Protein AF-A0A8J8BLJ4-F1 (afdb_monomer_lite)

Secondary structure (DSSP, 8-state):
--EEEEEE-SSEEEEEESSSHHHHHHHHHHHHTT-EEEEEPPBTTB-SEEEEEE-TTHHHHHHHHHHHHHHHHHHHHHHHHHHHHHHHHHHHHHTTS-------

Structure (mmCIF, N/CA/C/O backbone):
data_AF-A0A8J8BLJ4-F1
#
_entry.id   AF-A0A8J8BLJ4-F1
#
loop_
_atom_site.group_PDB
_atom_site.id
_atom_site.type_symbol
_atom_site.label_atom_id
_atom_site.label_alt_id
_atom_site.label_comp_id
_atom_site.label_asym_id
_atom_site.label_entity_id
_atom_site.label_seq_id
_atom_site.pdbx_PDB_ins_code
_atom_site.Cartn_x
_atom_site.Cartn_y
_atom_site.Cartn_z
_atom_site.occupancy
_atom_site.B_iso_or_equiv
_atom_site.auth_seq_id
_atom_site.auth_comp_id
_atom_site.auth_asym_id
_atom_site.auth_atom_id
_atom_site.pdbx_PDB_model_num
ATOM 1 N N . MET A 1 1 ? 8.853 11.127 5.885 1.00 68.12 1 MET A N 1
ATOM 2 C CA . MET A 1 1 ? 8.647 9.961 5.011 1.00 68.12 1 MET A CA 1
ATOM 3 C C . MET A 1 1 ? 9.094 10.362 3.627 1.00 68.12 1 MET A C 1
ATOM 5 O O . MET A 1 1 ? 8.543 11.313 3.081 1.00 68.12 1 MET A O 1
ATOM 9 N N . THR A 1 2 ? 10.106 9.684 3.107 1.00 76.88 2 THR A N 1
ATOM 10 C CA . THR A 1 2 ? 10.631 9.911 1.765 1.00 76.88 2 THR A CA 1
ATOM 11 C C . THR A 1 2 ? 10.173 8.765 0.876 1.00 76.88 2 THR A C 1
ATOM 13 O O . THR A 1 2 ? 10.197 7.609 1.289 1.00 76.88 2 THR A O 1
ATOM 16 N N . ILE A 1 3 ? 9.720 9.093 -0.331 1.00 80.38 3 ILE A N 1
ATOM 17 C CA . ILE A 1 3 ? 9.386 8.111 -1.361 1.00 80.38 3 ILE A CA 1
ATOM 18 C C . ILE A 1 3 ? 10.292 8.399 -2.547 1.00 80.38 3 ILE A C 1
ATOM 20 O O . ILE A 1 3 ? 10.355 9.542 -3.007 1.00 80.38 3 ILE A O 1
ATOM 24 N N . LYS A 1 4 ? 10.983 7.377 -3.049 1.00 85.75 4 LYS A N 1
ATOM 25 C CA . LYS A 1 4 ? 11.793 7.491 -4.264 1.00 85.75 4 LYS A CA 1
ATOM 26 C C . LYS A 1 4 ? 11.325 6.472 -5.289 1.00 85.75 4 LYS A C 1
ATOM 28 O O . LYS A 1 4 ? 11.223 5.290 -4.989 1.00 85.75 4 LYS A O 1
ATOM 33 N N . PHE A 1 5 ? 11.058 6.928 -6.507 1.00 85.50 5 PHE A N 1
ATOM 34 C CA . PHE A 1 5 ? 10.835 6.025 -7.632 1.00 85.50 5 PHE A CA 1
ATOM 35 C C . PHE A 1 5 ? 12.195 5.517 -8.110 1.00 85.50 5 PHE A C 1
ATOM 37 O O . PHE A 1 5 ? 13.013 6.312 -8.570 1.00 85.50 5 PHE A O 1
ATOM 44 N N . VAL A 1 6 ? 12.435 4.216 -7.959 1.00 83.62 6 VAL A N 1
ATOM 45 C CA . VAL A 1 6 ? 13.686 3.561 -8.373 1.00 83.62 6 VAL A CA 1
ATOM 46 C C . VAL A 1 6 ? 13.598 3.161 -9.837 1.00 83.62 6 VAL A C 1
ATOM 48 O O . VAL A 1 6 ? 14.534 3.382 -10.602 1.00 83.62 6 VAL A O 1
ATOM 51 N N . GLU A 1 7 ? 12.442 2.642 -10.247 1.00 81.75 7 GLU A N 1
ATOM 52 C CA . GLU A 1 7 ? 12.200 2.221 -11.617 1.00 81.75 7 GLU A CA 1
ATOM 53 C C . GLU A 1 7 ? 10.797 2.628 -12.069 1.00 81.75 7 GLU A C 1
ATOM 55 O O . GLU A 1 7 ? 9.815 2.496 -11.337 1.00 81.75 7 GLU A O 1
ATOM 60 N N . LYS A 1 8 ? 10.706 3.131 -13.302 1.00 83.12 8 LYS A N 1
ATOM 61 C CA . LYS A 1 8 ? 9.439 3.441 -13.962 1.00 83.12 8 LYS A CA 1
ATOM 62 C C . LYS A 1 8 ? 9.502 2.969 -15.408 1.00 83.12 8 LYS A C 1
ATOM 64 O O . LYS A 1 8 ? 9.930 3.713 -16.290 1.00 83.12 8 LYS A O 1
ATOM 69 N N . LYS A 1 9 ? 9.093 1.725 -15.647 1.00 84.88 9 LYS A N 1
ATOM 70 C CA . LYS A 1 9 ? 8.956 1.158 -16.991 1.00 84.88 9 LYS A CA 1
ATOM 71 C C . LYS A 1 9 ? 7.479 1.059 -17.367 1.00 84.88 9 LYS A C 1
ATOM 73 O O . LYS A 1 9 ? 6.573 1.239 -16.555 1.00 84.88 9 LYS A O 1
ATOM 78 N N . LYS A 1 10 ? 7.221 0.811 -18.650 1.00 77.00 10 LYS A N 1
ATOM 79 C CA . LYS A 1 10 ? 5.867 0.553 -19.141 1.00 77.00 10 LYS A CA 1
ATOM 80 C C . LYS A 1 10 ? 5.457 -0.845 -18.675 1.00 77.00 10 LYS A C 1
ATOM 82 O O . LYS A 1 10 ? 5.930 -1.821 -19.242 1.00 77.00 10 LYS A O 1
ATOM 87 N N . GLY A 1 11 ? 4.621 -0.914 -17.646 1.00 84.00 11 GLY A N 1
ATOM 88 C CA . GLY A 1 11 ? 4.156 -2.174 -17.059 1.00 84.00 11 GLY A CA 1
ATOM 89 C C . GLY A 1 11 ? 4.682 -2.443 -15.651 1.00 84.00 11 GLY A C 1
ATOM 90 O O . GLY A 1 11 ? 4.011 -3.127 -14.902 1.00 84.00 11 GLY A O 1
ATOM 91 N N . SER A 1 12 ? 5.802 -1.837 -15.241 1.00 88.69 12 SER A N 1
ATOM 92 C CA . SER A 1 12 ? 6.376 -2.052 -13.907 1.00 88.69 12 SER A CA 1
ATOM 93 C C . SER A 1 12 ? 6.820 -0.750 -13.242 1.00 88.69 12 SER A C 1
ATOM 95 O O . SER A 1 12 ? 7.352 0.163 -13.887 1.00 88.69 12 SER A O 1
ATOM 97 N N . ILE A 1 13 ? 6.585 -0.646 -11.936 1.00 91.31 13 ILE A N 1
ATOM 98 C CA . ILE A 1 13 ? 7.066 0.461 -11.107 1.00 91.31 13 ILE A CA 1
ATOM 99 C C . ILE A 1 13 ? 7.704 -0.094 -9.843 1.00 91.31 13 ILE A C 1
ATOM 101 O O . ILE A 1 13 ? 7.125 -0.941 -9.168 1.00 91.31 13 ILE A O 1
ATOM 105 N N . GLU A 1 14 ? 8.863 0.461 -9.497 1.00 90.50 14 GLU A N 1
ATOM 106 C CA . GLU A 1 14 ? 9.506 0.235 -8.211 1.00 90.50 14 GLU A CA 1
ATOM 107 C C . GLU A 1 14 ? 9.581 1.517 -7.399 1.00 90.50 14 GLU A C 1
ATOM 109 O O . GLU A 1 14 ? 10.044 2.565 -7.866 1.00 90.50 14 GLU A O 1
ATOM 114 N N . VAL A 1 15 ? 9.151 1.404 -6.148 1.00 90.44 15 VAL A N 1
ATOM 115 C CA . VAL A 1 15 ? 9.120 2.501 -5.192 1.00 90.44 15 VAL A CA 1
ATOM 116 C C . VAL A 1 15 ? 9.891 2.097 -3.945 1.00 90.44 15 VAL A C 1
ATOM 118 O O . VAL A 1 15 ? 9.604 1.069 -3.342 1.00 90.44 15 VAL A O 1
ATOM 121 N N . GLU A 1 16 ? 10.860 2.914 -3.553 1.00 90.62 16 GLU A N 1
ATOM 122 C CA . GLU A 1 16 ? 11.635 2.761 -2.326 1.00 90.62 16 GLU A CA 1
ATOM 123 C C . GLU A 1 16 ? 11.029 3.593 -1.190 1.00 90.62 16 GLU A C 1
ATOM 125 O O . GLU A 1 16 ? 10.618 4.744 -1.381 1.00 90.62 16 GLU A O 1
ATOM 130 N N . PHE A 1 17 ? 10.996 2.980 -0.010 1.00 90.44 17 PHE A N 1
ATOM 131 C CA . PHE A 1 17 ? 10.427 3.480 1.230 1.00 90.44 17 PHE A CA 1
ATOM 132 C C . PHE A 1 17 ? 11.440 3.360 2.370 1.00 90.44 17 PHE A C 1
ATOM 134 O O . PHE A 1 17 ? 12.179 2.378 2.481 1.00 90.44 17 PHE A O 1
ATOM 141 N N . ASP A 1 18 ? 11.393 4.337 3.274 1.00 87.56 18 ASP A N 1
ATOM 142 C CA . ASP A 1 18 ? 12.213 4.355 4.492 1.00 87.56 18 ASP A CA 1
ATOM 143 C C . ASP A 1 18 ? 11.759 3.302 5.530 1.00 87.56 18 ASP A C 1
ATOM 145 O O . ASP A 1 18 ? 12.538 2.895 6.390 1.00 87.56 18 ASP A O 1
ATOM 149 N N . ASP A 1 19 ? 10.495 2.866 5.471 1.00 88.00 19 ASP A N 1
ATOM 150 C CA . ASP A 1 19 ? 9.869 1.960 6.442 1.00 88.00 19 ASP A CA 1
ATOM 151 C C . ASP A 1 19 ? 9.147 0.788 5.759 1.00 88.00 19 ASP A C 1
ATOM 153 O O . ASP A 1 19 ? 8.703 0.892 4.616 1.00 88.00 19 ASP A O 1
ATOM 157 N N . LYS A 1 20 ? 8.998 -0.325 6.487 1.00 89.31 20 LYS A N 1
ATOM 158 C CA . LYS A 1 20 ? 8.398 -1.571 5.995 1.00 89.31 20 LYS A CA 1
ATOM 159 C C . LYS A 1 20 ? 6.879 -1.603 6.034 1.00 89.31 20 LYS A C 1
ATOM 161 O O . LYS A 1 20 ? 6.280 -2.447 5.369 1.00 89.31 20 LYS A O 1
ATOM 166 N N . VAL A 1 21 ? 6.237 -0.781 6.864 1.00 90.38 21 VAL A N 1
ATOM 167 C CA . VAL A 1 21 ? 4.799 -0.919 7.133 1.00 90.38 21 VAL A CA 1
ATOM 168 C C . VAL A 1 21 ? 3.993 -0.519 5.905 1.00 90.38 21 VAL A C 1
ATOM 170 O O . VAL A 1 21 ? 3.118 -1.264 5.471 1.00 90.38 21 VAL A O 1
ATOM 173 N N . LEU A 1 22 ? 4.329 0.621 5.307 1.00 88.94 22 LEU A N 1
ATOM 174 C CA . LEU A 1 22 ? 3.636 1.153 4.136 1.00 88.94 22 LEU A CA 1
ATOM 175 C C . LEU A 1 22 ? 3.753 0.274 2.883 1.00 88.94 22 LEU A C 1
ATOM 177 O O . LEU A 1 22 ? 2.702 -0.066 2.339 1.00 88.94 22 LEU A O 1
ATOM 181 N N . PRO A 1 23 ? 4.949 -0.158 2.433 1.00 91.75 23 PRO A N 1
ATOM 182 C CA . PRO A 1 23 ? 5.047 -1.031 1.267 1.00 91.75 23 PRO A CA 1
ATOM 183 C C . PRO A 1 23 ? 4.312 -2.357 1.485 1.00 91.75 23 PRO A C 1
ATOM 185 O O . PRO A 1 23 ? 3.632 -2.825 0.578 1.00 91.75 23 PRO A O 1
ATOM 188 N N . ASN A 1 24 ? 4.345 -2.931 2.694 1.00 92.44 24 ASN A N 1
ATOM 189 C CA . ASN A 1 24 ? 3.599 -4.159 2.989 1.00 92.44 24 ASN A CA 1
ATOM 190 C C . ASN A 1 24 ? 2.079 -3.955 3.017 1.00 92.44 24 ASN A C 1
ATOM 192 O O . ASN A 1 24 ? 1.336 -4.831 2.566 1.00 92.44 24 ASN A O 1
ATOM 196 N N . LEU A 1 25 ? 1.607 -2.815 3.522 1.00 92.50 25 LEU A N 1
ATOM 197 C CA . LEU A 1 25 ? 0.189 -2.465 3.505 1.00 92.50 25 LEU A CA 1
ATOM 198 C C . LEU A 1 25 ? -0.315 -2.289 2.068 1.00 92.50 25 LEU A C 1
ATOM 200 O O . LEU A 1 25 ? -1.327 -2.883 1.702 1.00 92.50 25 LEU A O 1
ATOM 204 N N . MET A 1 26 ? 0.430 -1.546 1.247 1.00 92.50 26 MET A N 1
ATOM 205 C CA . MET A 1 26 ? 0.117 -1.353 -0.170 1.00 92.50 26 MET A CA 1
ATOM 206 C C . MET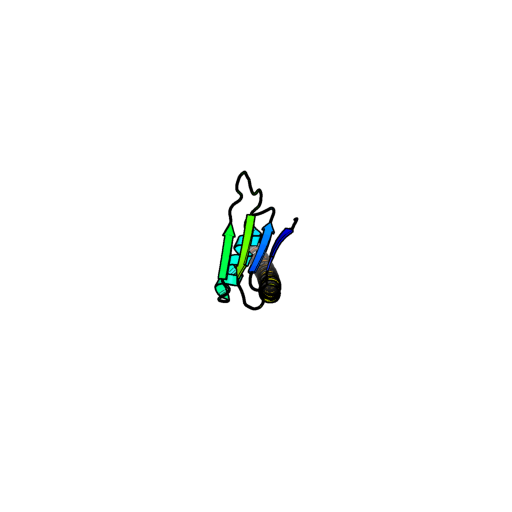 A 1 26 ? 0.165 -2.669 -0.942 1.00 92.50 26 MET A C 1
ATOM 208 O O . MET A 1 26 ? -0.788 -2.989 -1.639 1.00 92.50 26 MET A O 1
ATOM 212 N N . ARG A 1 27 ? 1.213 -3.482 -0.758 1.00 94.19 27 ARG A N 1
ATOM 213 C CA . ARG A 1 27 ? 1.301 -4.833 -1.333 1.00 94.19 27 ARG A CA 1
ATOM 214 C C . ARG A 1 27 ? 0.072 -5.671 -0.988 1.00 94.19 27 ARG A C 1
ATOM 216 O O . ARG A 1 27 ? -0.490 -6.336 -1.847 1.00 94.19 27 ARG A O 1
ATOM 223 N N . THR A 1 28 ? -0.353 -5.648 0.273 1.00 94.31 28 THR A N 1
ATOM 224 C CA . THR A 1 28 ? -1.519 -6.424 0.717 1.00 94.31 28 THR A CA 1
ATOM 225 C C . THR A 1 28 ? -2.798 -5.964 0.021 1.00 94.31 28 THR A C 1
ATOM 227 O O . THR A 1 28 ? -3.625 -6.797 -0.337 1.00 94.31 28 THR A O 1
ATOM 230 N N . ASP A 1 29 ? -2.979 -4.657 -0.171 1.00 94.62 29 ASP A N 1
ATOM 231 C CA . ASP A 1 29 ? -4.116 -4.126 -0.925 1.00 94.62 29 ASP A CA 1
ATOM 232 C C . ASP A 1 29 ? -4.034 -4.469 -2.420 1.00 94.62 29 ASP A C 1
ATOM 234 O O . ASP A 1 29 ? -5.023 -4.921 -2.988 1.00 94.62 29 ASP A O 1
ATOM 238 N N . LEU A 1 30 ? -2.865 -4.326 -3.044 1.00 94.62 30 LEU A N 1
ATOM 239 C CA . LEU A 1 30 ? -2.646 -4.636 -4.460 1.00 94.62 30 LEU A CA 1
ATOM 240 C C . LEU A 1 30 ? -2.918 -6.116 -4.771 1.00 94.62 30 LEU A C 1
ATOM 242 O O . LEU A 1 30 ? -3.689 -6.414 -5.680 1.00 94.62 30 LEU A O 1
ATOM 246 N N . ILE A 1 31 ? -2.397 -7.038 -3.953 1.00 94.12 31 ILE A N 1
ATOM 247 C CA . ILE A 1 31 ? -2.647 -8.483 -4.102 1.00 94.12 31 ILE A CA 1
ATOM 248 C C . ILE A 1 31 ? -4.143 -8.809 -3.995 1.00 94.12 31 ILE A C 1
ATOM 250 O O . ILE A 1 31 ? -4.642 -9.656 -4.729 1.00 94.12 31 ILE A O 1
ATOM 254 N N . LYS A 1 32 ? -4.888 -8.135 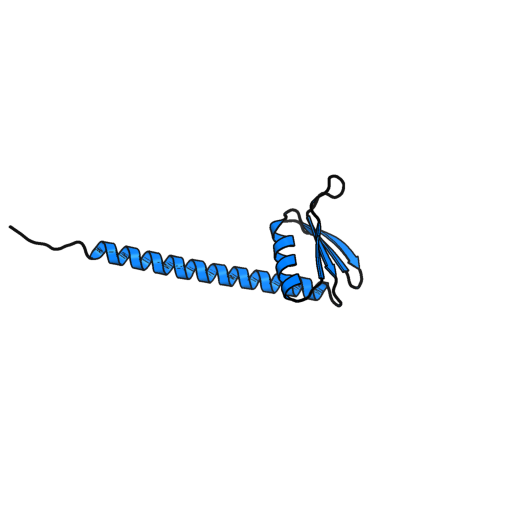-3.107 1.00 94.31 32 LYS A N 1
ATOM 255 C CA . LYS A 1 32 ? -6.346 -8.336 -2.978 1.00 94.31 32 LYS A CA 1
ATOM 256 C C . LYS A 1 32 ? -7.134 -7.922 -4.222 1.00 94.31 32 LYS A C 1
ATOM 258 O O . LYS A 1 32 ? -8.289 -8.316 -4.341 1.00 94.31 32 LYS A O 1
ATOM 263 N N . HIS A 1 33 ? -6.540 -7.114 -5.094 1.00 93.00 33 HIS A N 1
ATOM 264 C CA . HIS A 1 33 ? -7.146 -6.626 -6.331 1.00 93.00 33 HIS A CA 1
ATOM 265 C C . HIS A 1 33 ? -6.498 -7.260 -7.570 1.00 93.00 33 HIS A C 1
ATOM 267 O O . HIS A 1 33 ? -6.541 -6.671 -8.647 1.00 93.00 33 HIS A O 1
ATOM 273 N N . ASP A 1 34 ? -5.890 -8.441 -7.412 1.00 92.31 34 ASP A N 1
ATOM 274 C CA . ASP A 1 34 ? -5.260 -9.211 -8.491 1.00 92.31 34 ASP A CA 1
ATOM 275 C C . ASP A 1 34 ? -4.129 -8.454 -9.217 1.00 92.31 34 ASP A C 1
ATOM 277 O O . ASP A 1 34 ? -3.853 -8.693 -10.394 1.00 92.31 34 ASP A O 1
ATOM 281 N N . VAL A 1 35 ? -3.456 -7.537 -8.510 1.00 93.06 35 VAL A N 1
ATOM 282 C CA . VAL A 1 35 ? -2.269 -6.831 -9.007 1.00 93.06 35 VAL A CA 1
ATOM 283 C C . VAL A 1 35 ? -1.012 -7.523 -8.492 1.00 93.06 35 VAL A C 1
ATOM 285 O O . VAL A 1 35 ? -0.826 -7.673 -7.278 1.00 93.06 35 VAL A O 1
ATOM 288 N N . ASP A 1 36 ? -0.129 -7.914 -9.413 1.00 92.75 36 ASP A N 1
ATOM 289 C CA . ASP A 1 36 ? 1.132 -8.554 -9.054 1.00 92.75 36 ASP A CA 1
ATOM 290 C C . ASP A 1 36 ? 2.049 -7.543 -8.354 1.00 92.75 36 ASP A C 1
ATOM 292 O O . ASP A 1 36 ? 2.348 -6.457 -8.862 1.00 92.75 36 ASP A O 1
ATOM 296 N N . SER A 1 37 ? 2.430 -7.866 -7.120 1.00 93.62 37 SER A N 1
ATOM 297 C CA . SER A 1 37 ? 3.268 -6.997 -6.304 1.00 93.62 37 SER A CA 1
ATOM 298 C C . SER A 1 37 ? 4.046 -7.765 -5.244 1.00 93.62 37 SER A C 1
ATOM 300 O O . SER A 1 37 ? 3.551 -8.686 -4.581 1.00 93.62 37 SER A O 1
ATOM 302 N N . TYR A 1 38 ? 5.285 -7.337 -5.026 1.00 93.06 38 TYR A N 1
ATOM 303 C CA . TYR A 1 38 ? 6.168 -7.913 -4.021 1.00 93.06 38 TYR A CA 1
ATOM 304 C C . TYR A 1 38 ? 7.033 -6.843 -3.358 1.00 93.06 38 TYR A C 1
ATOM 306 O O . TYR A 1 38 ? 7.285 -5.774 -3.914 1.00 93.06 38 TYR A O 1
ATOM 314 N N . CYS A 1 39 ? 7.465 -7.141 -2.133 1.00 92.81 39 CYS A N 1
ATOM 315 C CA . CYS A 1 39 ? 8.334 -6.267 -1.357 1.00 92.81 39 CYS A CA 1
ATOM 316 C C . CYS A 1 39 ? 9.738 -6.861 -1.273 1.00 92.81 39 CYS A C 1
ATOM 318 O O . CYS A 1 39 ? 9.881 -8.056 -1.017 1.00 92.81 39 CYS A O 1
ATOM 320 N N . TYR A 1 40 ? 10.752 -6.015 -1.407 1.00 88.44 40 TYR A N 1
ATOM 321 C CA . TYR A 1 40 ? 12.126 -6.345 -1.059 1.00 88.44 40 TYR A CA 1
ATOM 322 C C . TYR A 1 40 ? 12.473 -5.782 0.315 1.00 88.44 40 TYR A C 1
ATOM 324 O O . TYR A 1 40 ? 12.176 -4.620 0.618 1.00 88.44 40 TYR A O 1
ATOM 332 N N . ASP A 1 41 ? 13.139 -6.610 1.113 1.00 86.44 41 ASP A N 1
ATOM 333 C CA . ASP A 1 41 ? 13.785 -6.177 2.343 1.00 86.44 41 ASP A CA 1
ATOM 334 C C . ASP A 1 41 ? 15.075 -5.396 2.034 1.00 86.44 41 ASP A C 1
ATOM 336 O O . ASP A 1 41 ? 15.723 -5.637 1.008 1.00 86.44 41 ASP A O 1
ATOM 340 N N . PRO A 1 42 ? 15.466 -4.457 2.911 1.00 87.19 42 PRO A N 1
ATOM 341 C CA . PRO A 1 42 ? 16.669 -3.663 2.733 1.00 87.19 42 PRO A CA 1
ATOM 342 C C . PRO A 1 42 ? 17.911 -4.556 2.720 1.00 87.19 42 PRO A C 1
ATOM 344 O O . PRO A 1 42 ? 18.088 -5.429 3.570 1.00 87.19 42 PRO A O 1
ATOM 347 N N . HIS A 1 43 ? 18.809 -4.286 1.777 1.00 80.06 43 HIS A N 1
ATOM 348 C CA . HIS A 1 43 ? 20.087 -4.979 1.647 1.00 80.06 43 HIS A CA 1
ATOM 349 C C . HIS A 1 43 ? 21.236 -3.993 1.920 1.00 80.06 43 HIS A C 1
ATOM 351 O O . HIS A 1 43 ? 21.094 -2.814 1.596 1.00 80.06 43 HIS A O 1
ATOM 357 N N . PRO A 1 44 ? 22.408 -4.419 2.432 1.00 81.50 44 PRO A N 1
ATOM 358 C CA . PRO A 1 44 ? 23.545 -3.516 2.667 1.00 81.50 44 PRO A CA 1
ATOM 359 C C . PRO A 1 44 ? 23.965 -2.650 1.465 1.00 81.50 44 PRO A C 1
ATOM 361 O O . PRO A 1 44 ? 24.499 -1.562 1.645 1.00 81.50 44 PRO A O 1
ATOM 364 N N . LEU A 1 45 ? 23.708 -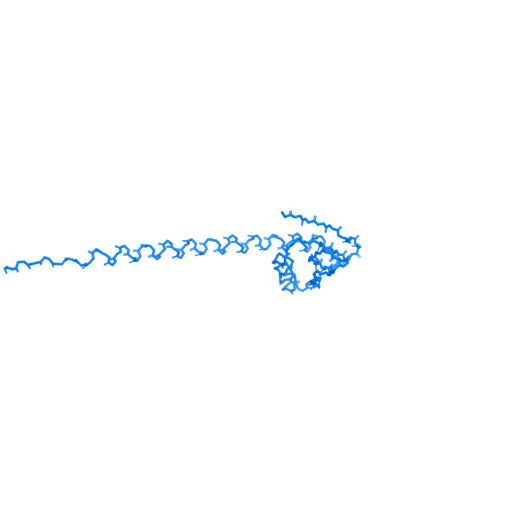3.120 0.240 1.00 81.81 45 LEU A N 1
ATOM 365 C CA . LEU A 1 45 ? 23.990 -2.398 -1.011 1.00 81.81 45 LEU A CA 1
ATOM 366 C C . LEU A 1 45 ? 22.792 -1.597 -1.546 1.00 81.81 45 LEU A C 1
ATOM 368 O O . LEU A 1 45 ? 22.963 -0.733 -2.400 1.00 81.81 45 LEU A O 1
ATOM 372 N N . LEU A 1 46 ? 21.584 -1.902 -1.072 1.00 77.38 46 LEU A N 1
ATOM 373 C CA . LEU A 1 46 ? 20.322 -1.295 -1.490 1.00 77.38 46 LEU A CA 1
ATOM 374 C C . LEU A 1 46 ? 19.537 -0.933 -0.220 1.00 77.38 46 LEU A C 1
ATOM 376 O O . LEU A 1 46 ? 18.661 -1.694 0.207 1.00 77.38 46 LEU A O 1
ATOM 380 N N . PRO A 1 47 ? 19.906 0.178 0.440 1.00 74.12 47 PRO A N 1
ATOM 381 C CA . PRO A 1 47 ? 19.283 0.576 1.690 1.00 74.12 47 PRO A CA 1
ATOM 382 C C . PRO A 1 47 ? 17.877 1.118 1.413 1.00 74.12 47 PRO A C 1
ATOM 384 O O . PRO A 1 47 ? 17.723 2.246 0.964 1.00 74.12 47 PRO A O 1
ATOM 387 N N . GLY A 1 48 ? 16.851 0.313 1.677 1.00 81.81 48 GLY A N 1
ATOM 388 C CA . GLY A 1 48 ? 15.454 0.739 1.602 1.00 81.81 48 GLY A CA 1
ATOM 389 C C . GLY A 1 48 ? 14.503 -0.427 1.373 1.00 81.81 48 GLY A C 1
ATOM 390 O O . GLY A 1 48 ? 14.858 -1.409 0.723 1.00 81.81 48 GLY A O 1
ATOM 391 N N . TYR A 1 49 ? 13.287 -0.318 1.904 1.00 90.06 49 TYR A N 1
ATOM 392 C CA . TYR A 1 49 ? 12.218 -1.257 1.572 1.00 90.06 49 TYR A CA 1
ATOM 393 C C . TYR A 1 49 ? 11.681 -0.898 0.200 1.00 90.06 49 TYR A C 1
ATOM 395 O O . TYR A 1 49 ? 11.371 0.265 -0.049 1.00 90.06 49 TYR A O 1
ATOM 403 N N . ARG A 1 50 ? 11.546 -1.867 -0.699 1.00 90.75 50 ARG A N 1
ATOM 404 C CA . ARG A 1 50 ? 11.077 -1.582 -2.060 1.00 90.75 50 ARG A CA 1
ATOM 405 C C . ARG A 1 50 ? 9.796 -2.318 -2.346 1.00 90.75 50 ARG A C 1
ATOM 407 O O . ARG A 1 50 ? 9.713 -3.505 -2.075 1.00 90.75 50 ARG A O 1
ATOM 414 N N . LEU A 1 51 ? 8.825 -1.616 -2.908 1.00 92.25 51 LEU A N 1
ATOM 415 C CA . LEU A 1 51 ? 7.623 -2.202 -3.474 1.00 92.25 51 LEU A CA 1
ATOM 416 C C . LEU A 1 51 ? 7.791 -2.252 -4.984 1.00 92.25 51 LEU A C 1
ATOM 418 O O . LEU A 1 51 ? 7.968 -1.209 -5.615 1.00 92.25 51 LEU A O 1
ATOM 422 N N . HIS A 1 52 ? 7.701 -3.447 -5.541 1.00 92.81 52 HIS A N 1
ATOM 423 C CA . HIS A 1 52 ? 7.545 -3.654 -6.968 1.00 92.81 52 HIS A CA 1
ATOM 424 C C . HIS A 1 52 ? 6.072 -3.896 -7.279 1.00 92.81 52 HIS A C 1
ATOM 426 O O . HIS A 1 52 ? 5.392 -4.621 -6.547 1.00 92.81 52 HIS A O 1
ATOM 432 N N . VAL A 1 53 ? 5.592 -3.293 -8.362 1.00 92.94 53 VAL A N 1
ATOM 433 C CA . VAL A 1 53 ? 4.226 -3.452 -8.863 1.00 92.94 53 VAL A CA 1
ATOM 434 C C . VAL A 1 53 ? 4.280 -3.696 -10.363 1.00 92.94 53 VAL A C 1
ATOM 436 O O . VAL A 1 53 ? 4.841 -2.867 -11.085 1.00 92.94 53 VAL A O 1
ATOM 439 N N . ASP A 1 54 ? 3.653 -4.780 -10.816 1.00 92.25 54 ASP A N 1
ATOM 440 C CA . ASP A 1 54 ? 3.474 -5.113 -12.229 1.00 92.25 54 ASP A CA 1
ATOM 441 C C . ASP A 1 54 ? 1.980 -5.086 -12.591 1.00 92.25 54 ASP A C 1
ATOM 443 O O . ASP A 1 54 ? 1.142 -5.761 -11.988 1.00 92.25 54 ASP A O 1
ATOM 447 N N . ALA A 1 55 ? 1.630 -4.228 -13.549 1.00 90.31 55 ALA A N 1
ATOM 448 C CA . ALA A 1 55 ? 0.269 -4.052 -14.036 1.00 90.31 55 ALA A CA 1
ATOM 449 C C . ALA A 1 55 ? 0.250 -3.365 -15.407 1.00 90.31 55 ALA A C 1
ATOM 451 O O . ALA A 1 55 ? 1.130 -2.585 -15.763 1.00 90.31 55 ALA A O 1
ATOM 452 N N . LYS A 1 56 ? -0.846 -3.531 -16.159 1.00 87.94 56 LYS A N 1
ATOM 453 C CA . LYS A 1 56 ? -1.049 -2.802 -17.430 1.00 87.94 56 LYS A CA 1
ATOM 454 C C . LYS A 1 56 ? -1.005 -1.276 -17.253 1.00 87.94 56 LYS A C 1
ATOM 456 O O . LYS A 1 56 ? -0.503 -0.582 -18.135 1.00 87.94 56 LYS A O 1
ATOM 461 N N . ASP A 1 57 ? -1.517 -0.774 -16.127 1.00 90.81 57 ASP A N 1
ATOM 462 C CA . ASP A 1 57 ? -1.476 0.640 -15.733 1.00 90.81 57 ASP A CA 1
ATOM 463 C C . ASP A 1 57 ? -1.043 0.779 -14.263 1.00 90.81 57 ASP A C 1
ATOM 465 O O . ASP A 1 57 ? -1.834 1.055 -13.362 1.00 90.81 57 ASP A O 1
ATOM 469 N N . THR A 1 58 ? 0.248 0.559 -14.014 1.00 89.56 58 THR A N 1
ATOM 470 C CA . THR A 1 58 ? 0.852 0.577 -12.670 1.00 89.56 58 THR A CA 1
ATOM 471 C C . THR A 1 58 ? 0.603 1.862 -11.890 1.00 89.56 58 THR A C 1
ATOM 473 O O . THR A 1 58 ? 0.331 1.814 -10.693 1.00 89.56 58 THR A O 1
ATOM 476 N N . MET A 1 59 ? 0.666 3.029 -12.537 1.00 89.25 59 MET A N 1
ATOM 477 C CA . MET A 1 59 ? 0.432 4.307 -11.855 1.00 89.25 59 MET A CA 1
ATOM 478 C C . MET A 1 59 ? -1.004 4.430 -11.357 1.00 89.25 59 MET A C 1
ATOM 480 O O . MET A 1 59 ? -1.226 5.004 -10.288 1.00 89.25 59 MET A O 1
ATOM 484 N N . LYS A 1 60 ? -1.973 3.950 -12.142 1.00 92.12 60 LYS A N 1
ATOM 485 C CA . LYS A 1 60 ? -3.375 3.946 -11.739 1.00 92.12 60 LYS A CA 1
ATOM 486 C C . LYS A 1 60 ? -3.591 3.002 -10.560 1.00 92.12 60 LYS A C 1
ATOM 488 O O . LYS A 1 60 ? -4.127 3.446 -9.552 1.00 92.12 60 LYS A O 1
ATOM 493 N N . GLU A 1 61 ? -3.084 1.773 -10.635 1.00 93.06 61 GLU A N 1
ATOM 494 C CA . GLU A 1 61 ? -3.234 0.793 -9.551 1.00 93.06 61 GLU A CA 1
ATOM 495 C C . GLU A 1 61 ? -2.610 1.271 -8.235 1.00 93.06 61 GLU A C 1
ATOM 497 O O . GLU A 1 61 ? -3.222 1.161 -7.172 1.00 93.06 61 GLU A O 1
ATOM 502 N N . ILE A 1 62 ? -1.429 1.896 -8.296 1.00 91.31 62 ILE A N 1
ATOM 503 C CA . ILE A 1 62 ? -0.785 2.499 -7.121 1.00 91.31 62 ILE A CA 1
ATOM 504 C C . ILE A 1 62 ? -1.660 3.611 -6.526 1.00 91.31 62 ILE A C 1
ATOM 506 O O . ILE A 1 62 ? -1.856 3.651 -5.312 1.00 91.31 62 ILE A O 1
ATOM 510 N N . LYS A 1 63 ? -2.197 4.519 -7.353 1.00 92.94 63 LYS A N 1
ATOM 511 C CA . LYS A 1 63 ? -3.077 5.603 -6.878 1.00 92.94 63 LYS A CA 1
ATOM 512 C C . LYS A 1 63 ? -4.358 5.061 -6.254 1.00 92.94 63 LYS A C 1
ATOM 514 O O . LYS A 1 63 ? -4.763 5.529 -5.192 1.00 92.94 63 LYS A O 1
ATOM 519 N N . ASP A 1 64 ? -4.977 4.084 -6.902 1.00 94.94 64 ASP A N 1
ATOM 520 C CA . ASP A 1 64 ? -6.202 3.467 -6.413 1.00 94.94 64 ASP A CA 1
ATOM 521 C C . ASP A 1 64 ? -5.941 2.741 -5.086 1.00 94.94 64 ASP A C 1
ATOM 523 O O . ASP A 1 64 ? -6.732 2.876 -4.152 1.00 94.94 64 ASP A O 1
ATOM 527 N N . SER A 1 65 ? -4.786 2.082 -4.948 1.00 94.25 65 SER A N 1
ATOM 528 C CA . SER A 1 65 ? -4.356 1.460 -3.694 1.00 94.25 65 SER A CA 1
ATOM 529 C C . SER A 1 65 ? -4.178 2.471 -2.563 1.00 94.25 65 SER A C 1
ATOM 531 O O . SER A 1 65 ? -4.704 2.271 -1.468 1.00 94.25 65 SER A O 1
ATOM 533 N N . VAL A 1 66 ? -3.532 3.612 -2.827 1.00 93.50 66 VAL A N 1
ATOM 534 C CA . VAL A 1 66 ? -3.402 4.696 -1.838 1.00 93.50 66 VAL A CA 1
ATOM 535 C C . VAL A 1 66 ? -4.776 5.191 -1.376 1.00 93.50 66 VAL A C 1
ATOM 537 O O . VAL A 1 66 ? -5.011 5.312 -0.174 1.00 93.50 66 VAL A O 1
ATOM 540 N N . ASN A 1 67 ? -5.704 5.419 -2.309 1.00 95.38 67 ASN A N 1
ATOM 541 C CA . ASN A 1 67 ? -7.053 5.892 -1.988 1.00 95.38 67 ASN A CA 1
ATOM 542 C C . ASN A 1 67 ? -7.844 4.878 -1.144 1.00 95.38 67 ASN A C 1
ATOM 544 O O . ASN A 1 67 ? -8.572 5.266 -0.225 1.00 95.38 67 ASN A O 1
ATOM 548 N N . ARG A 1 68 ? -7.711 3.578 -1.440 1.00 94.44 68 ARG A N 1
ATOM 549 C CA . ARG A 1 68 ? -8.347 2.502 -0.665 1.00 94.44 68 ARG A CA 1
ATOM 550 C C . ARG A 1 68 ? -7.780 2.419 0.746 1.00 94.44 68 ARG A C 1
ATOM 552 O O . ARG A 1 68 ? -8.547 2.459 1.704 1.00 94.44 68 ARG A O 1
ATOM 559 N N . VAL A 1 69 ? -6.455 2.414 0.879 1.00 93.50 69 VAL A N 1
ATOM 560 C CA . VAL A 1 69 ? -5.774 2.410 2.182 1.00 93.50 69 VAL A CA 1
ATOM 561 C C . VAL A 1 69 ? -6.172 3.628 3.023 1.00 93.50 69 VAL A C 1
ATOM 563 O O . VAL A 1 69 ? -6.452 3.495 4.215 1.00 93.50 69 VAL A O 1
ATOM 566 N N . GLU A 1 70 ? -6.256 4.816 2.419 1.00 94.38 70 GLU A N 1
ATOM 567 C CA . GLU A 1 70 ? -6.699 6.026 3.117 1.00 94.38 70 GLU A CA 1
ATOM 568 C C . GLU A 1 70 ? -8.147 5.901 3.617 1.00 94.38 70 GLU A C 1
ATOM 570 O O . GLU A 1 70 ? -8.463 6.295 4.746 1.00 94.38 70 GLU A O 1
ATOM 575 N N . LYS A 1 71 ? -9.037 5.343 2.791 1.00 95.25 71 LYS A N 1
ATOM 576 C CA . LYS A 1 71 ? -10.434 5.109 3.162 1.00 95.25 71 LYS A CA 1
ATOM 577 C C . LYS A 1 71 ? -10.547 4.119 4.321 1.00 95.25 71 LYS A C 1
ATOM 579 O O . LYS A 1 71 ? -11.211 4.436 5.309 1.00 95.25 71 LYS A O 1
ATOM 584 N N . ASP A 1 72 ? -9.861 2.984 4.236 1.00 92.94 72 ASP A N 1
ATOM 585 C CA . ASP A 1 72 ? -9.852 1.957 5.280 1.00 92.94 72 ASP A CA 1
ATOM 586 C C . ASP A 1 72 ? -9.349 2.528 6.610 1.00 92.94 72 ASP A C 1
ATOM 588 O O . ASP A 1 72 ? -9.944 2.292 7.666 1.00 92.94 72 ASP A O 1
ATOM 592 N N . TRP A 1 73 ? -8.307 3.362 6.565 1.00 93.75 73 TRP A N 1
ATOM 593 C CA . TRP A 1 73 ? -7.780 4.029 7.753 1.00 93.75 73 TRP A CA 1
ATOM 594 C C . TRP A 1 73 ? -8.785 5.004 8.381 1.00 93.75 73 TRP A C 1
ATOM 596 O O . TRP A 1 73 ? -8.959 5.035 9.604 1.00 93.75 73 TRP A O 1
ATOM 606 N N . LYS A 1 74 ? -9.498 5.784 7.558 1.00 95.12 74 LYS A N 1
ATOM 607 C CA . LYS A 1 74 ? -10.561 6.688 8.032 1.00 95.12 74 LYS A CA 1
ATOM 608 C C . LYS A 1 74 ? -11.712 5.919 8.671 1.00 95.12 74 LYS A C 1
ATOM 610 O O . LYS A 1 74 ? -12.224 6.337 9.712 1.00 95.12 74 LYS A O 1
ATOM 615 N N . ASP A 1 75 ? -12.131 4.817 8.063 1.00 94.56 75 ASP A N 1
ATOM 616 C CA . ASP A 1 75 ? -13.248 4.020 8.561 1.00 94.56 75 ASP A CA 1
ATOM 617 C C . ASP A 1 75 ? -12.876 3.266 9.845 1.00 94.56 75 ASP A C 1
ATOM 619 O O . ASP A 1 75 ? -13.671 3.246 10.791 1.00 94.56 75 ASP A O 1
ATOM 623 N N . PHE A 1 76 ? -11.634 2.786 9.953 1.00 94.12 76 PHE A N 1
ATOM 624 C CA . PHE A 1 76 ? -11.069 2.299 11.211 1.00 94.12 76 PHE A CA 1
ATOM 625 C C . PHE A 1 76 ? -11.122 3.371 12.310 1.00 94.12 76 PHE A C 1
ATOM 627 O O . PHE A 1 76 ? -11.655 3.118 13.393 1.00 94.12 76 PHE A O 1
ATOM 634 N N . GLY A 1 77 ? -10.651 4.590 12.024 1.00 94.44 77 GLY A N 1
ATOM 635 C CA . GLY A 1 77 ? -10.687 5.705 12.974 1.00 94.44 77 GLY A CA 1
ATOM 636 C C . GLY A 1 77 ? -12.100 5.994 13.491 1.00 94.44 77 GLY A C 1
ATOM 637 O O . GLY A 1 77 ? -12.322 6.050 14.702 1.00 94.44 77 GLY A O 1
ATOM 638 N N . LYS A 1 78 ? -13.089 6.077 12.591 1.00 95.06 78 LYS A N 1
ATOM 639 C CA . LYS A 1 78 ? -14.505 6.261 12.965 1.00 95.06 78 LYS A CA 1
ATOM 640 C C . LYS A 1 78 ? -15.018 5.127 13.854 1.00 95.06 78 LYS A C 1
ATOM 642 O O . LYS A 1 78 ? -15.713 5.388 14.838 1.00 95.06 78 LYS A O 1
ATOM 647 N N . ALA A 1 79 ? -14.695 3.876 13.520 1.00 93.75 79 ALA A N 1
ATOM 648 C CA . ALA A 1 79 ? -15.131 2.707 14.280 1.00 93.75 79 ALA A CA 1
ATOM 649 C C . ALA A 1 79 ? -14.549 2.698 15.703 1.00 93.75 79 ALA A C 1
ATOM 651 O O . ALA A 1 79 ? -15.275 2.439 16.671 1.00 93.75 79 ALA A O 1
ATOM 652 N N . VAL A 1 80 ? -13.267 3.049 15.847 1.00 94.00 80 VAL A N 1
ATOM 653 C CA . VAL A 1 80 ? -12.599 3.175 17.148 1.00 94.00 80 VAL A CA 1
ATOM 654 C C . VAL A 1 80 ? -13.244 4.279 17.983 1.00 94.00 80 VAL A C 1
ATOM 656 O O . VAL A 1 80 ? -13.637 4.022 19.123 1.00 94.00 80 VAL A O 1
ATOM 659 N N . THR A 1 81 ? -13.432 5.479 17.424 1.00 92.75 81 THR A N 1
ATOM 660 C CA . THR A 1 81 ? -14.055 6.603 18.143 1.00 92.75 81 THR A CA 1
ATOM 661 C C . THR A 1 81 ? -15.481 6.274 18.582 1.00 92.75 81 THR A C 1
ATOM 663 O O . THR A 1 81 ? -15.838 6.516 19.737 1.00 92.75 81 THR A O 1
ATOM 666 N N . LYS A 1 82 ? -16.285 5.659 17.702 1.00 92.38 82 LYS A N 1
ATOM 667 C CA . LYS A 1 82 ? -17.648 5.216 18.030 1.00 92.38 82 LYS A CA 1
ATOM 668 C C . LYS A 1 82 ? -17.645 4.245 19.213 1.00 92.38 82 LYS A C 1
ATOM 670 O O . LYS A 1 82 ? -18.400 4.436 20.163 1.00 92.38 82 LYS A O 1
ATOM 675 N N . THR A 1 83 ? -16.759 3.250 19.182 1.00 87.06 83 THR A N 1
ATOM 676 C CA . THR A 1 83 ? -16.660 2.218 20.226 1.00 87.06 83 THR A CA 1
ATOM 677 C C . THR A 1 83 ? -16.180 2.795 21.563 1.00 87.06 83 THR A C 1
ATOM 679 O O . THR A 1 83 ? -16.731 2.472 22.621 1.00 87.06 83 THR A O 1
ATOM 682 N N . ALA A 1 84 ? -15.187 3.688 21.534 1.00 83.56 84 ALA A N 1
ATOM 683 C CA . ALA A 1 84 ? -14.670 4.367 22.721 1.00 83.56 84 ALA A CA 1
ATOM 684 C C . ALA A 1 84 ? -15.728 5.276 23.382 1.00 83.56 84 ALA A C 1
ATOM 686 O O . ALA A 1 84 ? -15.866 5.286 24.612 1.00 83.56 84 ALA A O 1
ATOM 687 N N . ALA A 1 85 ? -16.538 5.975 22.580 1.00 74.31 85 ALA A N 1
ATOM 688 C CA . ALA A 1 85 ? -17.636 6.806 23.074 1.00 74.31 85 ALA A CA 1
ATOM 689 C C . ALA A 1 85 ? -18.728 5.969 23.767 1.00 74.31 85 ALA A C 1
ATOM 691 O O . ALA A 1 85 ? -19.169 6.315 24.866 1.00 74.31 85 ALA A O 1
ATOM 692 N N . THR A 1 86 ? -19.108 4.820 23.195 1.00 60.72 86 THR A N 1
ATOM 693 C CA . THR A 1 86 ? -20.093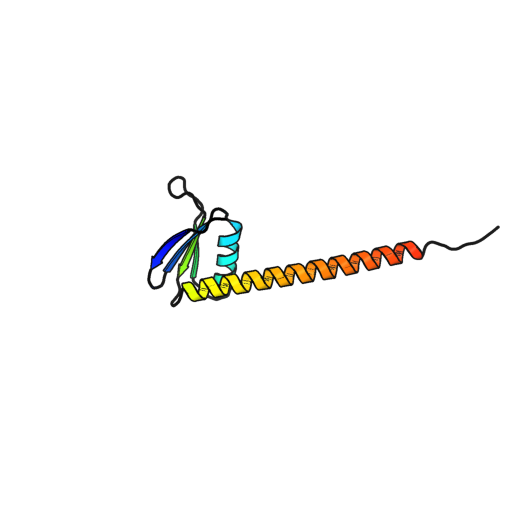 3.914 23.815 1.00 60.72 86 THR A CA 1
ATOM 694 C C . THR A 1 86 ? -19.618 3.308 25.138 1.00 60.72 86 THR A C 1
ATOM 696 O O . THR A 1 86 ? -20.417 3.173 26.064 1.00 60.72 86 THR A O 1
ATOM 699 N N . LYS A 1 87 ? -18.319 3.003 25.287 1.00 57.53 87 LYS A N 1
ATOM 700 C CA . LYS A 1 87 ? -17.777 2.499 26.563 1.00 57.53 87 LYS A CA 1
ATOM 701 C C . LYS A 1 87 ? -17.797 3.567 27.658 1.00 57.53 87 LYS A C 1
ATOM 703 O O . LYS A 1 87 ? -18.162 3.264 28.787 1.00 57.53 87 LYS A O 1
ATOM 708 N N . THR A 1 88 ? -17.511 4.826 27.325 1.00 50.31 88 THR A N 1
ATOM 709 C CA . THR A 1 88 ? -17.563 5.940 28.293 1.00 50.31 88 THR A CA 1
ATOM 710 C C . THR A 1 88 ? -18.983 6.186 28.830 1.00 50.31 88 THR A C 1
ATOM 712 O O . THR A 1 88 ? -19.152 6.543 29.998 1.00 50.31 88 THR A O 1
ATOM 715 N N . ALA A 1 89 ? -20.019 5.948 28.016 1.00 48.09 89 ALA A N 1
ATOM 716 C CA . ALA A 1 89 ? -21.416 6.058 28.443 1.00 48.09 89 ALA A CA 1
ATOM 717 C C . ALA A 1 89 ? -21.846 4.921 29.392 1.00 48.09 89 ALA A C 1
ATOM 719 O O . ALA A 1 89 ? -22.529 5.185 30.385 1.00 48.09 89 ALA A O 1
ATOM 720 N N . ALA A 1 90 ? -21.396 3.685 29.140 1.00 47.81 90 ALA A N 1
ATOM 721 C CA . ALA A 1 90 ? -21.701 2.524 29.982 1.00 47.81 90 ALA A CA 1
ATOM 722 C C . ALA A 1 90 ? -21.035 2.603 31.370 1.00 47.81 90 ALA A C 1
ATOM 724 O O . ALA A 1 90 ? -21.642 2.241 32.378 1.00 47.81 90 ALA A O 1
ATOM 725 N N . THR A 1 91 ? -19.821 3.157 31.463 1.00 46.09 91 THR A N 1
ATOM 726 C CA . THR A 1 91 ? -19.142 3.331 32.759 1.00 46.09 91 THR A CA 1
ATOM 727 C C . THR A 1 91 ? -19.778 4.445 33.602 1.00 46.09 91 THR A C 1
ATOM 729 O O . THR A 1 91 ? -19.804 4.352 34.829 1.00 46.09 91 THR A O 1
ATOM 732 N N . LYS A 1 92 ? -20.373 5.474 32.974 1.00 46.34 92 LYS A N 1
ATOM 733 C CA . LYS A 1 92 ? -21.083 6.553 33.690 1.00 46.34 92 LYS A CA 1
ATOM 734 C C . LYS A 1 92 ? -22.454 6.138 34.241 1.00 46.34 92 LYS A C 1
ATOM 736 O O . LYS A 1 92 ? -22.872 6.685 35.259 1.00 46.34 92 LYS A O 1
ATOM 741 N N . THR A 1 93 ? -23.134 5.159 33.639 1.00 37.38 93 THR A N 1
ATOM 742 C CA . THR A 1 93 ? -24.430 4.655 34.144 1.00 37.38 93 THR A CA 1
ATOM 743 C C . THR A 1 93 ? -24.286 3.616 35.261 1.00 37.38 93 THR A C 1
ATOM 745 O O . THR A 1 93 ? -25.198 3.464 36.073 1.00 37.38 93 THR A O 1
ATOM 748 N N . ALA A 1 94 ? -23.137 2.939 35.371 1.00 42.56 94 ALA A N 1
ATOM 749 C CA . ALA A 1 94 ? -22.857 2.031 36.487 1.00 42.56 94 ALA A CA 1
ATOM 750 C C . ALA A 1 94 ? -22.521 2.773 37.799 1.00 42.56 94 ALA A C 1
ATOM 752 O O . ALA A 1 94 ? -22.842 2.285 38.883 1.00 42.56 94 ALA A O 1
ATOM 753 N N . ALA A 1 95 ? -21.931 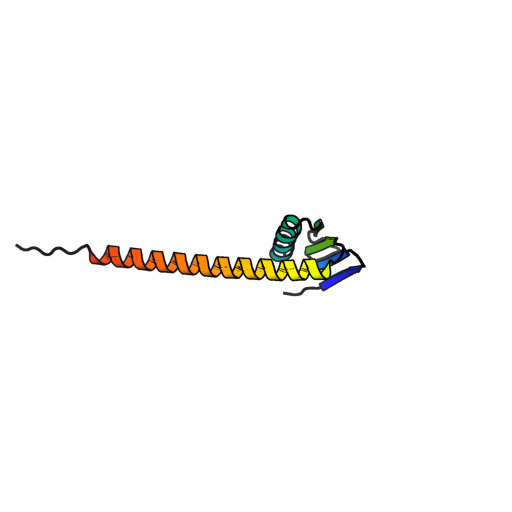3.973 37.722 1.00 47.09 95 ALA A N 1
ATOM 754 C CA . ALA A 1 95 ? -21.552 4.760 38.901 1.00 47.09 95 ALA A CA 1
ATOM 755 C C . ALA A 1 95 ? -22.735 5.463 39.602 1.00 47.09 95 ALA A C 1
ATOM 757 O O . ALA A 1 95 ? -22.621 5.833 40.767 1.00 47.09 95 ALA A O 1
ATOM 758 N N . THR A 1 96 ? -23.886 5.625 38.939 1.00 42.47 96 THR A N 1
ATOM 759 C CA . THR A 1 96 ? -25.054 6.347 39.489 1.00 42.47 96 THR A CA 1
ATOM 760 C C . THR A 1 96 ? -26.126 5.449 40.117 1.00 42.47 96 THR A C 1
AT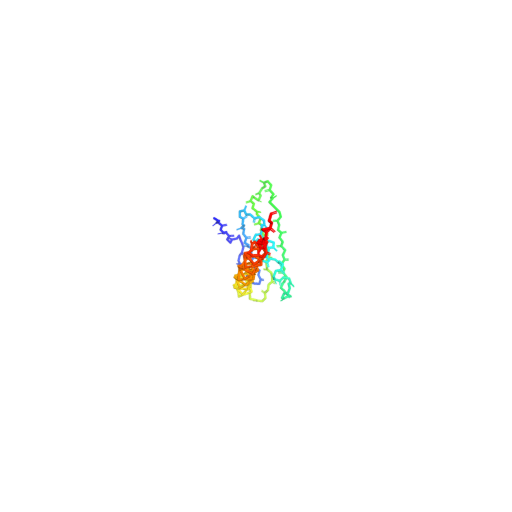OM 762 O O . THR A 1 96 ? -27.047 5.968 40.741 1.00 42.47 96 THR A O 1
ATOM 765 N N . LYS A 1 97 ? -26.013 4.112 40.035 1.00 42.38 97 LYS A N 1
ATOM 766 C CA . LYS A 1 97 ? -26.993 3.173 40.632 1.00 42.38 97 LYS A CA 1
ATOM 767 C C . LYS A 1 97 ? -26.617 2.589 42.004 1.00 42.38 97 LYS A C 1
ATOM 769 O O . LYS A 1 97 ? -27.424 1.866 42.579 1.00 42.38 97 LYS A O 1
ATOM 774 N N . LYS A 1 98 ? -25.462 2.932 42.592 1.00 42.09 98 LYS A N 1
ATOM 775 C CA . LYS A 1 98 ? -25.133 2.587 43.994 1.00 42.09 98 LYS A CA 1
ATOM 776 C C . LYS A 1 98 ? -25.435 3.745 44.952 1.00 42.09 98 LYS A C 1
ATOM 778 O O . LYS A 1 98 ? -24.542 4.295 45.585 1.00 42.09 98 LYS A O 1
ATOM 783 N N . LYS A 1 99 ? -26.713 4.099 45.091 1.00 49.72 99 LYS A N 1
ATOM 784 C CA . LYS A 1 99 ? -27.210 4.688 46.342 1.00 49.72 99 LYS A CA 1
ATOM 785 C C . LYS A 1 99 ? -28.679 4.321 46.563 1.00 49.72 99 LYS A C 1
ATOM 787 O O . LYS A 1 99 ? -29.556 4.909 45.941 1.00 49.72 99 LYS A O 1
ATOM 792 N N . PRO A 1 100 ? -28.945 3.418 47.509 1.00 38.50 100 PRO A N 1
ATOM 793 C CA . PRO A 1 100 ? -29.973 3.624 48.517 1.00 38.50 100 PRO A CA 1
ATOM 794 C C . PRO A 1 100 ? -29.226 3.843 49.849 1.00 38.50 100 PRO A C 1
ATOM 796 O O . PRO A 1 100 ? -28.349 3.071 50.207 1.00 38.50 100 PRO A O 1
ATOM 799 N N . ALA A 1 101 ? -29.308 4.978 50.541 1.00 48.44 101 ALA A N 1
ATOM 800 C CA . ALA A 1 101 ? -30.488 5.532 51.200 1.00 48.44 101 ALA A CA 1
ATOM 801 C C . ALA A 1 101 ? -31.247 4.483 52.034 1.00 48.44 101 ALA A C 1
ATOM 803 O O . ALA A 1 101 ? -32.142 3.836 51.513 1.00 48.44 101 ALA A O 1
ATOM 804 N N . SER A 1 102 ? -30.887 4.352 53.318 1.00 39.81 102 SER A N 1
ATOM 805 C CA . SER A 1 102 ? -31.787 4.158 54.479 1.00 39.81 102 SER A CA 1
ATOM 806 C C . SER A 1 102 ? -30.903 4.012 55.733 1.00 39.81 102 SER A C 1
ATOM 808 O O . SER A 1 102 ? -30.032 3.153 55.743 1.00 39.81 102 SER A O 1
ATOM 810 N N . LYS A 1 103 ? -30.915 4.944 56.706 1.00 42.72 103 LYS A N 1
ATOM 811 C CA . LYS A 1 103 ? -31.787 4.937 57.911 1.00 42.72 103 LYS A CA 1
ATOM 812 C C . LYS A 1 103 ? -31.822 3.533 58.540 1.00 42.72 103 LYS A C 1
ATOM 814 O O . LYS A 1 103 ? -32.307 2.615 57.888 1.00 42.72 103 LYS A O 1
ATOM 819 N N . LYS A 1 104 ? -31.352 3.319 59.768 1.00 40.12 104 LYS A N 1
ATOM 820 C CA . LYS A 1 104 ? -31.743 3.980 61.021 1.00 40.12 104 LYS A CA 1
ATOM 821 C C . LYS A 1 104 ? -30.734 3.619 62.110 1.00 40.12 104 LYS A C 1
ATOM 823 O O . LYS A 1 104 ? -30.181 2.504 61.999 1.00 40.12 104 LYS A O 1
#

Sequence (104 aa):
MTIKFVEKKKGSIEVEFDDKVLPNLMRTDLIKHDVDSYCYDPHPLLPGYRLHVDAKDTMKEIKDSVNRVEKDWKDFGKAVTKTAATKTAATKTAATKKKPASKK

Radius of gyration: 23.53 Å; chains: 1; bounding box: 56×19×80 Å

pLDDT: mean 81.48, std 17.83, range [37.38, 95.38]

Foldseek 3Di:
DDKDWPDDDQFKTKIWDQDDPVLVQLQVLCVVVVWDKDWDDADPVRGTIMIMTGDNCRVVSSVVSVVVSVVVVVVVVVVVVVVVVVVVVVVVVVVPPPDDDDDD